Protein AF-W2W8F0-F1 (afdb_monomer_lite)

Secondary structure (DSSP, 8-state):
----PPPPHHHHHH--EEEEEEEEEEETTEEEEEEEEEEEE-TTSTTSEE-HHHHHHTT-

Sequence (60 aa):
MSRVLGLSPHIISQIASMGTVGLVNEFDGEKVVMFIDDVFYAPDAEFGLFSPGLAHEQGF

Organism: NCBI:txid1317063

Foldseek 3Di:
DDDDDDDDPVVVVQFPDFAKDWDWDADPNDIDIDIDHGWTQGPPDPVRIDHPVVCVVVVD

pLDDT: mean 76.15, std 14.24, range [35.03, 95.44]

Structure (mmCIF, N/CA/C/O backbone):
data_AF-W2W8F0-F1
#
_entry.id   AF-W2W8F0-F1
#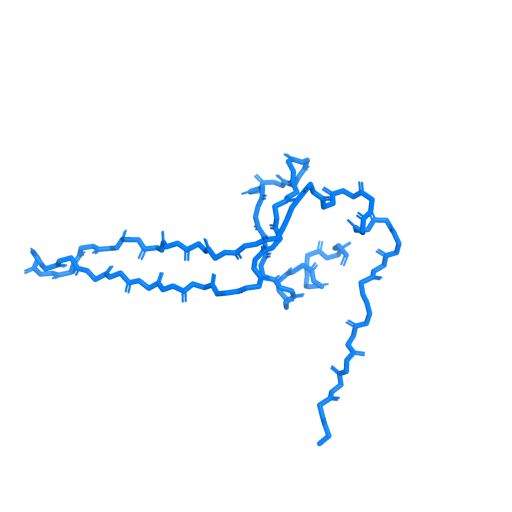
loop_
_atom_site.group_PDB
_atom_site.id
_atom_site.type_symbol
_atom_site.label_atom_id
_atom_site.label_alt_id
_atom_site.label_comp_id
_atom_site.label_asym_id
_atom_site.label_entity_id
_atom_site.label_seq_id
_atom_site.pdbx_PDB_ins_code
_atom_site.Cartn_x
_atom_site.Cartn_y
_atom_site.Cartn_z
_atom_site.occupancy
_atom_site.B_iso_or_equiv
_atom_site.auth_seq_id
_atom_site.auth_comp_id
_atom_site.auth_asym_id
_atom_site.auth_atom_id
_atom_site.pdbx_PDB_model_num
ATOM 1 N N . MET A 1 1 ? -21.045 -0.013 -20.331 1.00 35.03 1 MET A N 1
ATOM 2 C CA . MET A 1 1 ? -19.745 -0.460 -20.878 1.00 35.03 1 MET A CA 1
ATOM 3 C C . MET A 1 1 ? -18.668 0.016 -19.921 1.00 35.03 1 MET A C 1
ATOM 5 O O . MET A 1 1 ? -18.488 1.220 -19.813 1.00 35.03 1 MET A O 1
ATOM 9 N N . SER A 1 2 ? -18.016 -0.887 -19.188 1.00 42.72 2 SER A N 1
ATOM 10 C CA . SER A 1 2 ? -16.873 -0.525 -18.339 1.00 42.72 2 SER A CA 1
ATOM 11 C C . SER A 1 2 ? -15.615 -0.517 -19.203 1.00 42.72 2 SER A C 1
ATOM 13 O O . SER A 1 2 ? -15.299 -1.516 -19.847 1.00 42.72 2 SER A O 1
ATOM 15 N N . ARG A 1 3 ? -14.940 0.632 -19.287 1.00 44.03 3 ARG A N 1
ATOM 16 C CA . ARG A 1 3 ? -13.687 0.790 -20.030 1.00 44.03 3 ARG A CA 1
ATOM 17 C C . ARG A 1 3 ? -12.561 0.224 -19.167 1.00 44.03 3 ARG A C 1
ATOM 19 O O . ARG A 1 3 ? -12.237 0.806 -18.140 1.00 44.03 3 ARG A O 1
ATOM 26 N N . VAL A 1 4 ? -11.991 -0.907 -19.570 1.00 53.66 4 VAL A N 1
ATOM 27 C CA . VAL A 1 4 ? -10.776 -1.443 -18.945 1.00 53.66 4 VAL A CA 1
ATOM 28 C C . VAL A 1 4 ? -9.599 -0.649 -19.508 1.00 53.66 4 VAL A C 1
ATOM 30 O O . VAL A 1 4 ? -9.257 -0.794 -20.681 1.00 53.66 4 VAL A O 1
ATOM 33 N N . LEU A 1 5 ? -9.035 0.253 -18.708 1.00 56.16 5 LEU A N 1
ATOM 34 C CA . LEU A 1 5 ? -7.775 0.919 -19.031 1.00 56.16 5 LEU A CA 1
ATOM 35 C C . LEU A 1 5 ? -6.645 -0.012 -18.586 1.00 56.16 5 LEU A C 1
ATOM 37 O O . LEU A 1 5 ? -6.545 -0.353 -17.412 1.00 56.16 5 LEU A O 1
ATOM 41 N N . GLY A 1 6 ? -5.846 -0.485 -19.543 1.00 57.66 6 GLY A N 1
ATOM 42 C CA . GLY A 1 6 ? -4.650 -1.265 -19.241 1.00 57.66 6 GLY A CA 1
ATOM 43 C C . GLY A 1 6 ? -3.582 -0.378 -18.603 1.00 57.66 6 GLY A C 1
ATOM 44 O O . GLY A 1 6 ? -3.400 0.765 -19.019 1.00 57.66 6 GLY A O 1
ATOM 45 N N . LEU A 1 7 ? -2.880 -0.917 -17.610 1.00 64.75 7 LEU A N 1
ATOM 46 C CA . LEU A 1 7 ? -1.707 -0.285 -17.011 1.00 64.75 7 LEU A CA 1
ATOM 47 C C . LEU A 1 7 ? -0.552 -0.280 -18.021 1.00 64.75 7 LEU A C 1
ATOM 49 O O . LEU A 1 7 ? -0.349 -1.266 -18.735 1.00 64.75 7 LEU A O 1
ATOM 53 N N . SER A 1 8 ? 0.208 0.816 -18.099 1.00 66.75 8 SER A N 1
ATOM 54 C CA . SER A 1 8 ? 1.385 0.863 -18.968 1.00 66.75 8 SER A CA 1
ATOM 55 C C . SER A 1 8 ? 2.445 -0.145 -18.473 1.00 66.75 8 SER A C 1
ATOM 57 O O . SER A 1 8 ? 2.556 -0.376 -17.265 1.00 66.75 8 SER A O 1
ATOM 59 N N . PRO A 1 9 ? 3.244 -0.774 -19.358 1.00 68.38 9 PRO A N 1
ATOM 60 C CA . PRO A 1 9 ? 4.250 -1.763 -18.946 1.00 68.38 9 PRO A CA 1
ATOM 61 C C . PRO A 1 9 ? 5.267 -1.225 -17.930 1.00 68.38 9 PRO A C 1
ATOM 63 O O . PRO A 1 9 ? 5.778 -1.976 -17.102 1.00 68.38 9 PRO A O 1
ATOM 66 N N . HIS A 1 10 ? 5.528 0.082 -17.977 1.00 70.00 10 HIS A N 1
ATOM 67 C CA . HIS A 1 10 ? 6.380 0.776 -17.021 1.00 70.00 1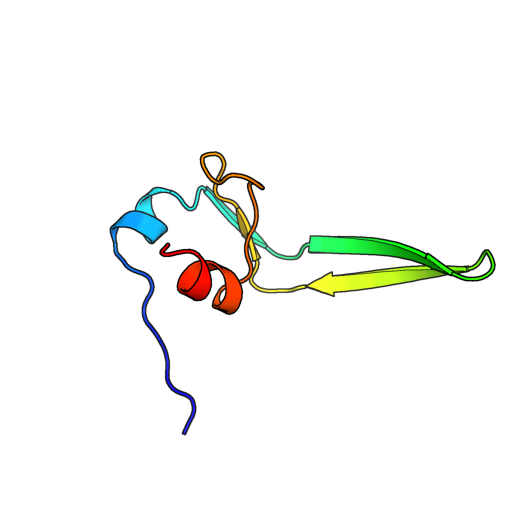0 HIS A CA 1
ATOM 68 C C . HIS A 1 10 ? 5.788 0.744 -15.600 1.00 70.00 10 HIS A C 1
ATOM 70 O O . HIS A 1 10 ? 6.519 0.463 -14.655 1.00 70.00 10 HIS A O 1
ATOM 76 N N . ILE A 1 11 ? 4.465 0.896 -15.445 1.00 67.06 11 ILE A N 1
ATOM 77 C CA . ILE A 1 11 ? 3.774 0.742 -14.148 1.00 67.06 11 ILE A CA 1
ATOM 78 C C . ILE A 1 11 ? 3.938 -0.671 -13.625 1.00 67.06 11 ILE A C 1
ATOM 80 O O . ILE A 1 11 ? 4.314 -0.869 -12.477 1.00 67.06 11 ILE A O 1
ATOM 84 N N . ILE A 1 12 ? 3.655 -1.660 -14.480 1.00 70.94 12 ILE A N 1
ATOM 85 C CA . ILE A 1 12 ? 3.650 -3.070 -14.084 1.00 70.94 12 ILE A CA 1
ATOM 86 C C . ILE A 1 12 ? 5.020 -3.462 -13.528 1.00 70.94 12 ILE A C 1
ATOM 88 O O . ILE A 1 12 ? 5.089 -4.207 -12.558 1.00 70.94 12 ILE A O 1
ATOM 92 N N . SER A 1 13 ? 6.102 -2.914 -14.091 1.00 76.44 13 SER A N 1
ATOM 93 C CA . SER A 1 13 ? 7.460 -3.170 -13.604 1.00 76.44 13 SER A CA 1
ATOM 94 C C . SER A 1 13 ? 7.775 -2.590 -12.221 1.00 76.44 13 SER A C 1
ATOM 96 O O . SER A 1 13 ? 8.704 -3.068 -11.578 1.00 76.44 13 SER A O 1
ATOM 98 N N . GLN A 1 14 ? 7.016 -1.593 -11.758 1.00 77.69 14 GLN A N 1
ATOM 99 C CA . GLN A 1 14 ? 7.211 -0.936 -10.460 1.00 77.69 14 GLN A CA 1
ATOM 100 C C . GLN A 1 14 ? 6.263 -1.458 -9.374 1.00 77.69 14 GLN A C 1
ATOM 102 O O . GLN A 1 14 ? 6.454 -1.164 -8.195 1.00 77.69 14 GLN A O 1
ATOM 107 N N . ILE 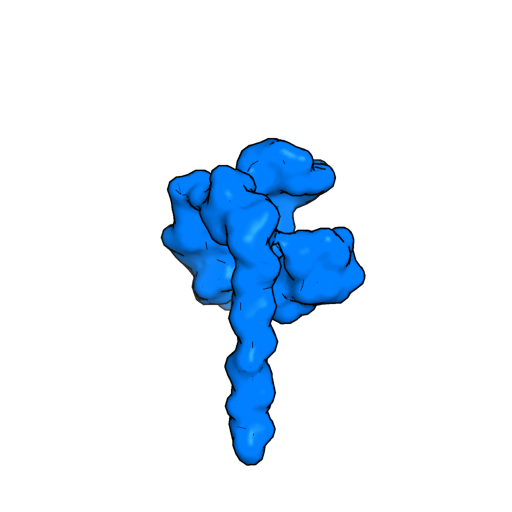A 1 15 ? 5.245 -2.240 -9.750 1.00 82.88 15 ILE A N 1
ATOM 108 C CA . ILE A 1 15 ? 4.331 -2.864 -8.794 1.00 82.88 15 ILE A CA 1
ATOM 109 C C . ILE A 1 15 ? 5.058 -4.022 -8.112 1.00 82.88 15 ILE A C 1
ATOM 111 O O . ILE A 1 15 ? 5.348 -5.050 -8.721 1.00 82.88 15 ILE A O 1
ATOM 115 N N . ALA A 1 16 ? 5.306 -3.868 -6.816 1.00 85.88 16 ALA A N 1
ATOM 116 C CA . ALA A 1 16 ? 5.859 -4.922 -5.980 1.00 85.88 16 ALA A CA 1
ATOM 117 C C . ALA A 1 16 ? 4.776 -5.921 -5.538 1.00 85.88 16 ALA A C 1
ATOM 119 O O . ALA A 1 16 ? 5.043 -7.118 -5.431 1.00 85.88 16 ALA A O 1
ATOM 120 N N . SER A 1 17 ? 3.553 -5.447 -5.281 1.00 86.00 17 SER A N 1
ATOM 121 C CA . SER A 1 17 ? 2.415 -6.294 -4.906 1.00 86.00 17 SER A CA 1
ATOM 122 C C . SER A 1 17 ? 1.071 -5.574 -5.066 1.00 86.00 17 SER A C 1
ATOM 124 O O . SER A 1 17 ? 1.014 -4.369 -5.309 1.00 86.00 17 SER A O 1
ATOM 126 N N . MET A 1 18 ? -0.022 -6.326 -4.929 1.00 88.06 18 MET A N 1
ATOM 127 C CA . MET A 1 18 ? -1.392 -5.814 -4.874 1.00 88.06 18 MET A CA 1
ATOM 128 C C . MET A 1 18 ? -2.086 -6.368 -3.628 1.00 88.06 18 MET A C 1
ATOM 130 O O . MET A 1 18 ? -1.850 -7.521 -3.257 1.00 88.06 18 MET A O 1
ATOM 134 N N . GLY A 1 19 ? -2.941 -5.573 -2.990 1.00 88.88 19 GLY A N 1
ATOM 135 C CA . GLY A 1 19 ? -3.702 -6.019 -1.827 1.00 88.88 19 GLY A CA 1
ATOM 136 C C . GLY A 1 19 ? -4.770 -5.032 -1.373 1.00 88.88 19 GLY A C 1
ATOM 137 O O . GLY A 1 19 ? -5.130 -4.102 -2.092 1.00 88.88 19 GLY A O 1
ATOM 138 N N . THR A 1 20 ? -5.264 -5.252 -0.158 1.00 89.25 20 THR A N 1
ATOM 139 C CA . THR A 1 20 ? -6.263 -4.399 0.493 1.00 89.25 20 THR A CA 1
ATOM 140 C C . THR A 1 20 ? -5.584 -3.515 1.533 1.00 89.25 20 THR A C 1
ATOM 142 O O . THR A 1 20 ? -4.796 -3.999 2.350 1.00 89.25 20 THR A O 1
ATOM 145 N N . VAL A 1 21 ? -5.917 -2.225 1.541 1.00 87.12 21 VAL A N 1
ATOM 146 C CA . VAL A 1 21 ? -5.451 -1.269 2.555 1.00 87.12 21 VAL A CA 1
ATOM 147 C C . VAL A 1 21 ? -6.609 -0.879 3.465 1.00 87.12 21 VAL A C 1
ATOM 149 O O . VAL A 1 21 ? -7.690 -0.529 2.997 1.00 87.12 21 VAL A O 1
ATOM 152 N N . GLY A 1 22 ? -6.373 -0.924 4.777 1.00 89.12 22 GLY A N 1
ATOM 153 C CA . GLY A 1 22 ? -7.287 -0.390 5.784 1.00 89.12 22 GLY A CA 1
ATOM 154 C C . GLY A 1 22 ? -6.905 1.039 6.158 1.00 89.12 22 GLY A C 1
ATOM 155 O O . GLY A 1 22 ? -5.835 1.271 6.716 1.00 89.12 22 GLY A O 1
ATOM 156 N N . LEU A 1 23 ? -7.790 1.991 5.884 1.00 87.31 23 LEU A N 1
ATOM 157 C CA . LEU A 1 23 ? -7.702 3.361 6.371 1.00 87.31 23 LEU A CA 1
ATOM 158 C C . LEU A 1 23 ? -8.478 3.458 7.681 1.00 87.31 23 LEU A C 1
ATOM 160 O O . LEU A 1 23 ? -9.702 3.340 7.699 1.00 87.31 23 LEU A O 1
ATOM 164 N N . VAL A 1 24 ? -7.755 3.653 8.779 1.00 90.44 24 VAL A N 1
ATOM 165 C CA . VAL A 1 24 ? -8.343 3.809 10.111 1.00 90.44 24 VAL A CA 1
ATOM 166 C C . VAL A 1 24 ? -8.446 5.295 10.415 1.00 90.44 24 VAL A C 1
ATOM 168 O O . VAL A 1 24 ? -7.431 5.982 10.485 1.00 90.44 24 VAL A O 1
ATOM 171 N N . ASN A 1 25 ? -9.667 5.778 10.608 1.00 91.12 25 ASN A N 1
ATOM 172 C CA . ASN A 1 25 ? -9.950 7.124 11.082 1.00 91.12 25 ASN A CA 1
ATOM 173 C C . ASN A 1 25 ? -10.688 7.075 12.416 1.00 91.12 25 ASN A C 1
ATOM 175 O O . ASN A 1 25 ? -11.312 6.074 12.763 1.00 91.12 25 ASN A O 1
ATOM 179 N N . GLU A 1 26 ? -10.622 8.176 13.150 1.00 95.44 26 GLU A N 1
ATOM 180 C CA . GLU A 1 26 ? -11.402 8.387 14.362 1.00 95.44 26 GLU A CA 1
ATOM 181 C C . GLU A 1 26 ? -12.327 9.583 14.135 1.00 95.44 26 GLU A C 1
ATO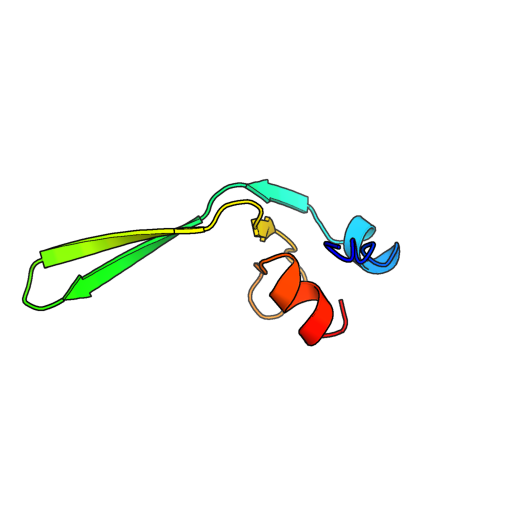M 183 O O . GLU A 1 26 ? -11.875 10.649 13.718 1.00 95.44 26 GLU A O 1
ATOM 188 N N . PHE A 1 27 ? -13.623 9.393 14.361 1.00 89.00 27 PHE A N 1
ATOM 189 C CA . PHE A 1 27 ? -14.638 10.432 14.226 1.00 89.00 27 PHE A CA 1
ATOM 190 C C . PHE A 1 27 ? -15.533 10.399 15.463 1.00 89.00 27 PHE A C 1
ATOM 192 O O . PHE A 1 27 ? -16.073 9.350 15.797 1.00 89.00 27 PHE A O 1
ATOM 199 N N . ASP A 1 28 ? -15.639 11.523 16.176 1.00 92.19 28 ASP A N 1
ATOM 200 C CA . ASP A 1 28 ? -16.355 11.628 17.459 1.00 92.19 28 ASP A CA 1
ATOM 201 C C . ASP A 1 28 ? -15.970 10.548 18.499 1.00 92.19 28 ASP A C 1
ATOM 203 O O . ASP A 1 28 ? -16.796 10.094 19.286 1.00 92.19 28 ASP A O 1
ATOM 207 N N . GLY A 1 29 ? -14.695 10.136 18.522 1.00 93.44 29 GLY A N 1
ATOM 208 C CA . GLY A 1 29 ? -14.176 9.104 19.434 1.00 93.44 29 GLY A CA 1
ATOM 209 C C . GLY A 1 29 ? -14.436 7.661 18.986 1.00 93.44 29 GLY A C 1
ATOM 210 O O . GLY A 1 29 ? -13.967 6.724 19.631 1.00 93.44 29 GLY A O 1
ATOM 211 N N . GLU A 1 30 ? -15.138 7.466 17.868 1.00 93.31 30 GLU A N 1
ATOM 212 C CA . GLU A 1 30 ? -15.387 6.158 17.270 1.00 93.31 30 GLU A CA 1
ATOM 213 C C . GLU A 1 30 ? -14.383 5.865 16.156 1.00 93.31 30 GLU A C 1
ATOM 215 O O . GLU A 1 30 ? -14.126 6.692 15.275 1.00 93.31 30 GLU A O 1
ATOM 220 N N . LYS A 1 31 ? -13.825 4.649 16.161 1.00 94.50 31 LYS A N 1
ATOM 221 C CA . LYS A 1 31 ? -12.935 4.196 15.087 1.00 94.50 31 LYS A CA 1
ATOM 222 C C . LYS A 1 31 ? -13.747 3.726 13.890 1.00 94.50 31 LYS A C 1
ATOM 224 O O . LYS A 1 31 ? -14.459 2.727 13.96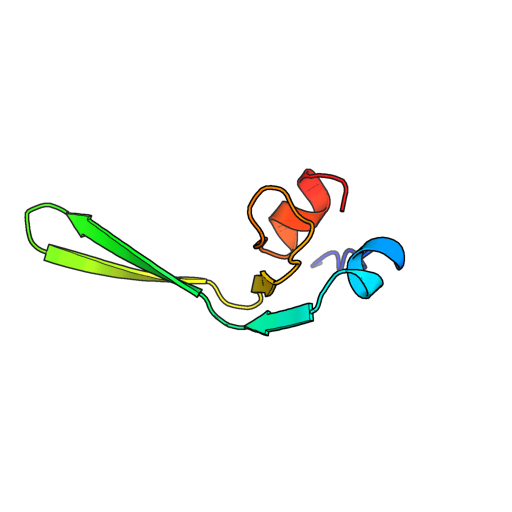2 1.00 94.50 31 LYS A O 1
ATOM 229 N N . VAL A 1 32 ? -13.550 4.392 12.762 1.00 94.12 32 VAL A N 1
ATOM 230 C CA . VAL A 1 32 ? -14.104 4.011 11.466 1.00 94.12 32 VAL A CA 1
ATOM 231 C C . VAL A 1 32 ? -12.980 3.447 10.609 1.00 94.12 32 VAL A C 1
ATOM 233 O O . VAL A 1 32 ? -11.969 4.109 10.374 1.00 94.12 32 VAL A O 1
ATOM 236 N N . VAL A 1 33 ? -13.152 2.213 10.137 1.00 92.50 33 VAL A N 1
ATOM 237 C CA . VAL A 1 33 ? -12.200 1.565 9.229 1.00 92.50 33 VAL A CA 1
ATOM 238 C C . VAL A 1 33 ? -12.817 1.485 7.842 1.00 92.50 33 VAL A C 1
ATOM 240 O O . VAL A 1 33 ? -13.885 0.899 7.669 1.00 92.50 33 VAL A O 1
ATOM 243 N N . MET A 1 34 ? -12.136 2.063 6.857 1.00 89.06 34 MET A N 1
ATOM 244 C CA . MET A 1 34 ? -12.482 1.939 5.445 1.00 89.06 34 MET A CA 1
ATOM 245 C C . MET A 1 34 ? -11.467 1.033 4.757 1.00 89.06 34 MET A C 1
ATOM 247 O O . MET A 1 34 ? -10.265 1.262 4.860 1.00 89.06 34 MET A O 1
ATOM 251 N N . PHE A 1 35 ? -11.949 0.021 4.043 1.00 88.31 35 PHE A N 1
ATOM 252 C CA . PHE A 1 35 ? -11.103 -0.858 3.244 1.00 88.31 35 PHE A CA 1
ATOM 253 C C . PHE A 1 35 ? -11.122 -0.415 1.784 1.00 88.31 35 PHE A C 1
ATOM 255 O O . PHE A 1 35 ? -12.183 -0.111 1.240 1.00 88.31 35 PHE A O 1
ATOM 262 N N . ILE A 1 36 ? -9.942 -0.370 1.171 1.00 84.19 36 ILE A N 1
ATOM 263 C CA . ILE A 1 36 ? -9.770 -0.150 -0.263 1.00 84.19 36 ILE A CA 1
ATOM 264 C C . ILE A 1 36 ? -9.116 -1.402 -0.833 1.00 84.19 36 ILE A C 1
ATOM 266 O O . ILE A 1 36 ? -7.981 -1.721 -0.475 1.00 84.19 36 ILE A O 1
ATOM 270 N N . ASP A 1 37 ? -9.848 -2.098 -1.694 1.00 84.62 37 ASP A N 1
ATOM 271 C CA . ASP A 1 37 ? -9.358 -3.260 -2.431 1.00 84.62 37 ASP A CA 1
ATOM 272 C C . ASP A 1 37 ? -8.593 -2.843 -3.696 1.00 84.62 37 ASP A C 1
ATOM 274 O O . ASP A 1 37 ? -8.644 -1.688 -4.128 1.00 84.62 37 ASP A O 1
ATOM 278 N N . ASP A 1 38 ? -7.877 -3.805 -4.283 1.00 84.31 38 ASP A N 1
ATOM 279 C CA . ASP A 1 38 ? -7.120 -3.658 -5.532 1.00 84.31 38 ASP A CA 1
ATOM 280 C C . ASP A 1 38 ? -6.078 -2.522 -5.513 1.00 84.31 38 ASP A C 1
ATOM 282 O O . ASP A 1 38 ? -5.806 -1.886 -6.530 1.00 84.31 38 ASP A O 1
ATOM 286 N N . VAL A 1 39 ? -5.462 -2.257 -4.358 1.00 85.69 39 VAL A N 1
ATOM 287 C CA . VAL A 1 39 ? -4.412 -1.239 -4.216 1.00 85.69 39 VAL A CA 1
ATOM 288 C C . VAL A 1 39 ? -3.071 -1.816 -4.647 1.00 85.69 39 VAL A C 1
ATOM 290 O O . VAL A 1 39 ? -2.664 -2.880 -4.175 1.00 85.69 39 VAL A O 1
ATOM 293 N N . PHE A 1 40 ? -2.354 -1.088 -5.500 1.00 85.12 40 PHE A N 1
ATOM 294 C CA . PHE A 1 40 ? -0.987 -1.425 -5.870 1.00 85.12 40 PHE A CA 1
ATOM 295 C C . PHE A 1 40 ? 0.008 -0.819 -4.892 1.00 85.12 40 PHE A C 1
ATOM 297 O O . PHE A 1 40 ? -0.082 0.359 -4.544 1.00 85.12 40 PHE A O 1
ATOM 304 N N . TYR A 1 41 ? 0.984 -1.631 -4.499 1.00 84.44 41 TYR A N 1
ATOM 305 C CA . TYR A 1 41 ? 2.170 -1.189 -3.789 1.00 84.44 41 TYR A CA 1
ATOM 306 C C . TYR A 1 41 ? 3.322 -1.018 -4.778 1.00 84.44 41 TYR A C 1
ATOM 308 O O . TYR A 1 41 ? 3.751 -1.984 -5.414 1.00 84.44 41 TYR A O 1
ATOM 316 N N . ALA A 1 42 ? 3.814 0.212 -4.894 1.00 85.12 42 ALA A N 1
ATOM 317 C CA . ALA A 1 42 ? 4.924 0.601 -5.754 1.00 85.12 42 ALA A CA 1
ATOM 318 C C . ALA A 1 42 ? 5.912 1.446 -4.930 1.00 85.12 42 ALA A C 1
ATOM 320 O O . ALA A 1 42 ? 5.662 2.633 -4.730 1.0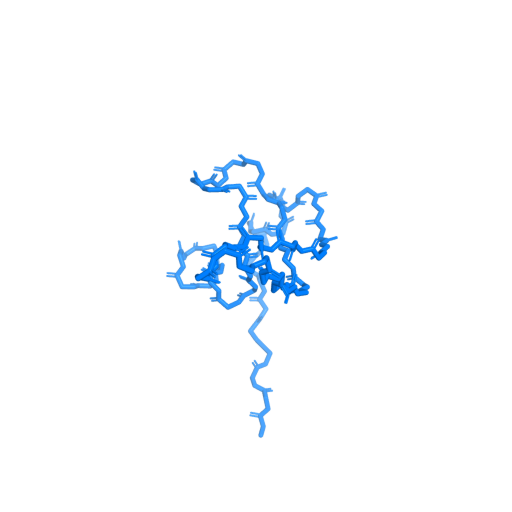0 85.12 42 ALA A O 1
ATOM 321 N N . PRO A 1 43 ? 7.011 0.858 -4.419 1.00 80.44 43 PRO A N 1
ATOM 322 C CA . PRO A 1 43 ? 7.910 1.512 -3.460 1.00 80.44 43 PRO A CA 1
ATOM 323 C C . PRO A 1 43 ? 8.507 2.839 -3.937 1.00 80.44 43 PRO A C 1
ATOM 325 O O . PRO A 1 43 ? 8.787 3.707 -3.117 1.00 80.44 43 PRO A O 1
ATOM 328 N N . ASP A 1 44 ? 8.687 2.986 -5.250 1.00 78.75 44 ASP A N 1
ATOM 329 C CA . ASP A 1 44 ? 9.322 4.153 -5.868 1.00 78.75 44 ASP A CA 1
ATOM 330 C C . ASP A 1 44 ? 8.337 5.305 -6.148 1.00 78.75 44 ASP A C 1
ATOM 332 O O . ASP A 1 44 ? 8.732 6.366 -6.634 1.00 78.75 44 ASP A O 1
ATOM 336 N N . ALA A 1 45 ? 7.049 5.118 -5.850 1.00 75.31 45 ALA A N 1
ATOM 337 C CA . ALA A 1 45 ? 6.039 6.161 -5.970 1.00 75.31 45 ALA A CA 1
ATOM 338 C C . ALA A 1 45 ? 6.078 7.128 -4.778 1.00 75.31 45 ALA A C 1
ATOM 340 O O . ALA A 1 45 ? 6.372 6.718 -3.657 1.00 75.31 45 ALA A O 1
ATOM 341 N N . GLU A 1 46 ? 5.679 8.388 -4.993 1.00 72.31 46 GLU A N 1
ATOM 342 C CA . GLU A 1 46 ? 5.717 9.456 -3.972 1.00 72.31 46 GLU A CA 1
ATOM 343 C C . GLU A 1 46 ? 5.043 9.059 -2.646 1.00 72.31 46 GLU A C 1
ATOM 345 O O . GLU A 1 46 ? 5.522 9.411 -1.569 1.00 72.31 46 GLU A O 1
ATOM 350 N N . PHE A 1 47 ? 3.977 8.258 -2.719 1.00 73.19 47 PHE A N 1
ATOM 351 C CA . PHE A 1 47 ? 3.233 7.773 -1.553 1.00 73.19 47 PHE A CA 1
ATOM 352 C C . PHE A 1 47 ? 3.242 6.246 -1.409 1.00 73.19 47 PHE A C 1
ATOM 354 O O . PHE A 1 47 ? 2.536 5.703 -0.560 1.00 73.19 47 PHE A O 1
ATOM 361 N N . GLY A 1 48 ? 4.003 5.533 -2.245 1.00 74.25 48 GLY A N 1
ATOM 362 C CA . GLY A 1 48 ? 4.135 4.073 -2.206 1.00 74.25 48 GLY A CA 1
ATOM 363 C C . GLY A 1 48 ? 2.882 3.265 -2.580 1.00 74.25 48 GLY A C 1
ATOM 364 O O . GLY A 1 48 ? 2.979 2.053 -2.772 1.00 74.25 48 GLY A O 1
ATOM 365 N N . LEU A 1 49 ? 1.706 3.898 -2.656 1.00 76.31 49 LEU A N 1
ATOM 366 C CA . LEU A 1 49 ? 0.404 3.249 -2.806 1.00 76.31 49 LEU A CA 1
ATOM 367 C C . LEU A 1 49 ? -0.510 4.043 -3.739 1.00 76.31 49 LEU A C 1
ATOM 369 O O . LEU A 1 49 ? -0.656 5.257 -3.596 1.00 76.31 49 LEU A O 1
ATOM 373 N N . PHE A 1 50 ? -1.201 3.344 -4.635 1.00 74.00 50 PHE A N 1
ATOM 374 C CA . PHE A 1 50 ? -2.271 3.929 -5.441 1.00 74.00 50 PHE A CA 1
ATOM 375 C C . PHE A 1 50 ? -3.346 2.898 -5.783 1.00 74.00 50 PHE A C 1
ATOM 377 O O . PHE A 1 50 ? -3.062 1.728 -6.044 1.00 74.00 50 PHE A O 1
ATOM 384 N N . SER A 1 51 ? -4.605 3.344 -5.799 1.00 70.12 51 SER A N 1
ATOM 385 C CA . SER A 1 51 ? -5.680 2.571 -6.421 1.00 70.12 51 SER A CA 1
ATOM 386 C C . SER A 1 51 ? -5.515 2.599 -7.949 1.00 70.12 51 SER A C 1
ATOM 388 O O . SER A 1 51 ? -4.881 3.518 -8.478 1.00 70.12 51 SER A O 1
ATOM 390 N N . PRO A 1 52 ? -6.105 1.655 -8.700 1.00 66.69 52 PRO A N 1
ATOM 391 C CA . PRO A 1 52 ? -5.898 1.568 -10.145 1.00 66.69 52 PRO A CA 1
ATOM 392 C C . PRO A 1 52 ? -6.357 2.831 -10.890 1.00 66.69 52 PRO A C 1
ATOM 394 O O . PRO A 1 52 ? -5.756 3.217 -11.889 1.00 66.69 52 PRO A O 1
ATOM 397 N N . GLY A 1 53 ? -7.399 3.502 -10.382 1.00 65.56 53 GLY A N 1
ATOM 398 C CA . GLY A 1 53 ? -7.877 4.777 -10.925 1.00 65.56 53 GLY A CA 1
ATOM 399 C C . GLY A 1 53 ? -6.909 5.937 -10.674 1.00 65.56 53 GLY A C 1
ATOM 400 O O . GLY A 1 53 ? -6.624 6.699 -11.592 1.00 65.56 53 GLY A O 1
ATOM 401 N N . LEU A 1 54 ? -6.349 6.028 -9.464 1.00 64.25 54 LEU A N 1
ATOM 402 C CA . LEU A 1 54 ? -5.385 7.072 -9.093 1.00 64.25 54 LEU A CA 1
ATOM 403 C C . LEU A 1 54 ? -4.006 6.873 -9.728 1.00 64.25 54 LEU A C 1
ATOM 405 O O . LEU A 1 54 ? -3.301 7.857 -9.943 1.00 64.25 54 LEU A O 1
ATOM 409 N N . ALA A 1 55 ? -3.619 5.629 -10.025 1.00 64.56 55 ALA A N 1
ATOM 410 C CA . ALA A 1 55 ? -2.399 5.330 -10.774 1.00 64.56 55 ALA A CA 1
ATOM 411 C C . ALA A 1 55 ? -2.438 6.032 -12.141 1.00 64.56 55 ALA A C 1
ATOM 413 O O . ALA A 1 55 ? -1.547 6.810 -12.476 1.00 64.56 55 ALA A O 1
ATOM 414 N N . HIS A 1 56 ? -3.546 5.850 -12.866 1.00 63.34 56 HIS A N 1
ATOM 415 C CA . HIS A 1 56 ? -3.746 6.441 -14.185 1.00 63.34 56 HIS A CA 1
ATOM 416 C C . HIS A 1 56 ? -3.708 7.979 -14.171 1.00 63.34 56 HIS A C 1
ATOM 418 O O . HIS A 1 56 ? -3.118 8.592 -15.059 1.00 63.34 56 HIS A O 1
ATOM 424 N N . GLU A 1 57 ? -4.322 8.616 -13.168 1.00 63.81 57 GLU A N 1
ATOM 425 C CA . GLU A 1 57 ? -4.366 10.083 -13.051 1.00 63.81 57 GLU A CA 1
ATOM 426 C C . GLU A 1 57 ? -3.002 10.709 -12.724 1.00 63.81 57 GLU A C 1
ATOM 428 O O . GLU A 1 57 ? -2.749 11.855 -13.092 1.00 63.81 57 GLU A O 1
ATOM 433 N N . GLN A 1 58 ? -2.103 9.960 -12.081 1.00 61.66 58 GLN A N 1
ATOM 434 C CA . GLN A 1 58 ? -0.763 10.425 -11.704 1.00 61.66 58 GLN A CA 1
ATOM 435 C C . GLN A 1 58 ? 0.304 10.137 -12.770 1.00 61.66 58 GLN A C 1
ATOM 437 O O . GLN A 1 58 ? 1.490 10.365 -12.539 1.00 61.66 58 GLN A O 1
ATOM 442 N N . GLY A 1 59 ? -0.101 9.662 -13.951 1.00 58.53 59 GLY A N 1
ATOM 443 C CA . GLY A 1 59 ? 0.823 9.370 -15.046 1.00 58.53 59 GLY A CA 1
ATOM 444 C C . GLY A 1 59 ? 1.663 8.115 -14.824 1.00 58.53 59 GLY A C 1
ATOM 445 O O . GLY A 1 59 ? 2.674 7.947 -15.509 1.00 58.53 59 GLY A O 1
ATOM 446 N N . PHE A 1 60 ? 1.240 7.246 -13.900 1.00 53.09 60 PHE A N 1
ATOM 447 C CA . PHE A 1 60 ? 1.635 5.849 -13.944 1.00 53.09 60 PHE A CA 1
ATOM 448 C C . PHE A 1 60 ? 0.930 5.237 -15.163 1.00 53.09 60 PHE A C 1
ATOM 450 O O . PHE A 1 60 ? -0.324 5.245 -15.222 1.00 53.09 60 PHE A O 1
#

Radius of gyration: 13.88 Å; chains: 1; bounding box: 29×18×40 Å